Protein AF-A0A8H6F8W8-F1 (afdb_monomer_lite)

pLDDT: mean 79.53, std 16.35, range [32.12, 95.38]

InterPro domains:
  IPR054471 GPI inositol-deacylase, winged helix domain [PF22939] (12-95)

Organism: NCBI:txid560253

Structure (mmCIF, N/CA/C/O backbone):
data_AF-A0A8H6F8W8-F1
#
_entry.id   AF-A0A8H6F8W8-F1
#
loop_
_atom_site.group_PDB
_atom_site.id
_atom_site.type_symbol
_atom_site.label_atom_id
_atom_site.label_alt_id
_atom_site.label_comp_id
_atom_site.label_asym_id
_atom_site.label_entity_id
_atom_site.label_seq_id
_atom_site.pdbx_PDB_ins_code
_atom_site.Cartn_x
_atom_site.Cartn_y
_atom_site.Cartn_z
_atom_site.occupancy
_atom_site.B_iso_or_equiv
_atom_site.auth_seq_id
_atom_site.auth_comp_id
_atom_site.auth_asym_id
_atom_site.auth_atom_id
_atom_site.pdbx_PDB_model_num
ATOM 1 N N . MET A 1 1 ? -15.252 2.948 14.699 1.00 75.88 1 MET A N 1
ATOM 2 C CA . MET A 1 1 ? -13.962 2.368 15.146 1.00 75.88 1 MET A CA 1
ATOM 3 C C . MET A 1 1 ? -12.804 2.820 14.255 1.00 75.88 1 MET A C 1
ATOM 5 O O . MET A 1 1 ? -11.886 3.434 14.785 1.00 75.88 1 MET A O 1
ATOM 9 N N . TYR A 1 2 ? -12.881 2.634 12.929 1.00 86.25 2 TYR A N 1
ATOM 10 C CA . TYR A 1 2 ? -11.823 3.012 11.969 1.00 86.25 2 TYR A CA 1
ATOM 11 C C . TYR A 1 2 ? -11.360 4.471 12.060 1.00 86.25 2 TYR A C 1
ATOM 13 O O . TYR A 1 2 ? -10.161 4.721 12.090 1.00 86.25 2 TYR A O 1
ATOM 21 N N . VAL A 1 3 ? -12.290 5.420 12.242 1.00 86.00 3 VAL A N 1
ATOM 22 C CA . VAL A 1 3 ? -11.986 6.850 12.460 1.00 86.00 3 VAL A CA 1
ATOM 23 C C . VAL A 1 3 ? -10.904 7.064 13.527 1.00 86.00 3 VAL A C 1
ATOM 25 O O . VAL A 1 3 ? -10.024 7.898 13.349 1.00 86.00 3 VAL A O 1
ATOM 28 N N . ARG A 1 4 ? -10.966 6.340 14.656 1.00 88.06 4 ARG A N 1
ATOM 29 C CA . ARG A 1 4 ? -10.008 6.513 15.762 1.00 88.06 4 ARG A CA 1
ATOM 30 C C . ARG A 1 4 ? -8.618 6.024 15.360 1.00 88.06 4 ARG A C 1
ATOM 32 O O . ARG A 1 4 ? -7.664 6.778 15.488 1.00 88.06 4 ARG A O 1
ATOM 39 N N . ILE A 1 5 ? -8.545 4.825 14.780 1.00 90.62 5 ILE A N 1
ATOM 40 C CA . ILE A 1 5 ? -7.294 4.226 14.292 1.00 90.62 5 ILE A CA 1
ATOM 41 C C . ILE A 1 5 ? -6.630 5.148 13.263 1.00 90.62 5 ILE A C 1
ATOM 43 O O . ILE A 1 5 ? -5.456 5.481 13.401 1.00 90.62 5 ILE A O 1
ATOM 47 N N . LEU A 1 6 ? -7.392 5.635 12.281 1.00 90.06 6 LEU A N 1
ATOM 48 C CA . LEU A 1 6 ? -6.877 6.529 11.244 1.00 90.06 6 LEU A CA 1
ATOM 49 C C . LEU A 1 6 ? -6.446 7.893 11.812 1.00 90.06 6 LEU A C 1
ATOM 51 O O . LEU A 1 6 ? -5.449 8.449 11.356 1.00 90.06 6 LEU A O 1
ATOM 55 N N . LYS A 1 7 ? -7.138 8.429 12.831 1.00 89.31 7 LYS A N 1
ATOM 56 C CA . LYS A 1 7 ? -6.722 9.672 13.512 1.00 89.31 7 LYS A CA 1
ATOM 57 C C . LYS A 1 7 ? -5.390 9.484 14.234 1.00 89.31 7 LYS A C 1
ATOM 59 O O . LYS A 1 7 ? -4.526 10.354 14.149 1.00 89.31 7 LYS A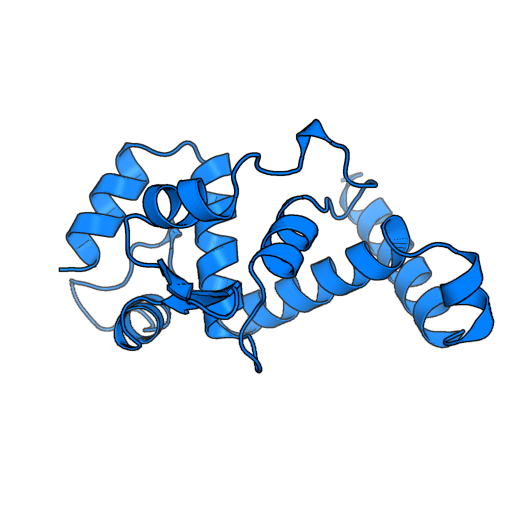 O 1
ATOM 64 N N . ASP A 1 8 ? -5.215 8.357 14.912 1.00 90.56 8 ASP A N 1
ATOM 65 C CA . ASP A 1 8 ? -3.975 8.045 15.623 1.00 90.56 8 ASP A CA 1
ATOM 66 C C . ASP A 1 8 ? -2.821 7.785 14.644 1.00 90.56 8 ASP A C 1
ATOM 68 O O . ASP A 1 8 ? -1.697 8.235 14.871 1.00 90.56 8 ASP A O 1
ATOM 72 N N . MET A 1 9 ? -3.101 7.134 13.510 1.00 91.38 9 MET A N 1
ATOM 73 C CA . MET A 1 9 ? -2.152 6.989 12.402 1.00 91.38 9 MET A CA 1
ATOM 74 C C . MET A 1 9 ? -1.739 8.347 11.827 1.00 91.38 9 MET A C 1
ATOM 76 O O . MET A 1 9 ? -0.549 8.606 11.684 1.00 91.38 9 MET A O 1
ATOM 80 N N . HIS A 1 10 ? -2.691 9.241 11.554 1.00 89.50 10 HIS A N 1
ATOM 81 C CA . HIS A 1 10 ? -2.393 10.567 11.013 1.00 89.50 10 HIS A CA 1
ATOM 82 C C . HIS A 1 10 ? -1.492 11.387 11.948 1.00 89.50 10 HIS A C 1
ATOM 84 O O . HIS A 1 10 ? -0.538 12.008 11.496 1.00 89.50 10 HIS A O 1
ATOM 90 N N . LYS A 1 11 ? -1.738 11.333 13.263 1.00 90.50 11 LYS A N 1
ATOM 91 C CA . LYS A 1 11 ? -0.933 12.058 14.260 1.00 90.50 11 LYS A CA 1
ATOM 92 C C . LYS A 1 11 ? 0.508 11.559 14.375 1.00 90.50 11 LYS A C 1
ATOM 94 O O . LYS A 1 11 ? 1.388 12.344 14.710 1.00 90.50 11 LYS A O 1
ATOM 99 N N . ARG A 1 12 ? 0.748 10.261 14.164 1.00 91.00 12 ARG A N 1
ATOM 100 C CA . ARG A 1 12 ? 2.064 9.634 14.389 1.00 91.00 12 ARG A CA 1
ATOM 101 C C . ARG A 1 12 ? 2.930 9.532 13.131 1.00 91.00 12 ARG A C 1
ATOM 103 O O . ARG A 1 12 ? 4.106 9.199 13.238 1.00 91.00 12 ARG A O 1
ATOM 110 N N . MET A 1 13 ? 2.349 9.728 11.949 1.00 91.56 13 MET A N 1
ATOM 111 C CA . MET A 1 13 ? 3.019 9.496 10.669 1.00 91.56 13 MET A CA 1
ATOM 112 C C . MET A 1 13 ? 3.481 10.794 10.020 1.00 91.56 13 MET A C 1
ATOM 114 O O . MET A 1 13 ? 2.718 11.749 9.911 1.00 91.56 13 MET A O 1
ATOM 118 N N . SER A 1 14 ? 4.695 10.774 9.475 1.00 91.12 14 SER A N 1
ATOM 119 C CA . SER A 1 14 ? 5.141 11.777 8.502 1.00 91.12 14 SER A CA 1
ATOM 120 C C . SER A 1 14 ? 4.313 11.715 7.213 1.00 91.12 14 SER A C 1
ATOM 122 O O . SER A 1 14 ? 3.773 10.664 6.867 1.00 91.12 14 SER A O 1
ATOM 124 N N . GLU A 1 15 ? 4.281 12.802 6.442 1.00 87.88 15 GLU A N 1
ATOM 125 C CA . GLU A 1 15 ? 3.572 12.858 5.152 1.00 87.88 15 GLU A CA 1
ATOM 126 C C . GLU A 1 15 ? 4.002 11.739 4.191 1.00 87.88 15 GLU A C 1
ATOM 128 O O . GLU A 1 15 ? 3.166 11.097 3.559 1.00 87.88 15 GLU A O 1
ATOM 133 N N . LYS A 1 16 ? 5.302 11.414 4.151 1.00 86.25 16 LYS A N 1
ATOM 134 C CA . LYS A 1 16 ? 5.830 10.311 3.330 1.00 86.25 16 LYS A CA 1
ATOM 135 C C . LYS A 1 16 ? 5.263 8.950 3.745 1.00 86.25 16 LYS A C 1
ATOM 137 O O . LYS A 1 16 ? 4.965 8.119 2.890 1.00 86.25 16 LYS A O 1
ATOM 142 N N . GLN A 1 17 ? 5.118 8.705 5.047 1.00 89.25 17 GLN A N 1
ATOM 143 C CA . GLN A 1 17 ? 4.507 7.472 5.553 1.00 89.25 17 GLN A CA 1
ATOM 144 C C . GLN A 1 17 ? 3.008 7.439 5.256 1.00 89.25 17 GLN A C 1
ATOM 146 O O . GLN A 1 17 ? 2.503 6.404 4.825 1.00 89.25 17 GLN A O 1
ATOM 151 N N . GLN A 1 18 ? 2.317 8.571 5.416 1.00 90.38 18 GLN A N 1
ATOM 152 C CA . GLN A 1 18 ? 0.898 8.690 5.079 1.00 90.38 18 GLN A CA 1
ATOM 153 C C . GLN A 1 18 ? 0.657 8.406 3.593 1.00 90.38 18 GLN A C 1
ATOM 155 O O . GLN A 1 18 ? -0.237 7.630 3.267 1.00 90.38 18 GLN A O 1
ATOM 160 N N . ALA A 1 19 ? 1.495 8.935 2.698 1.00 88.69 19 ALA A N 1
ATOM 161 C CA . ALA A 1 19 ? 1.410 8.664 1.264 1.00 88.69 19 ALA A CA 1
ATOM 162 C C . ALA A 1 19 ? 1.604 7.172 0.938 1.00 88.69 19 ALA A C 1
ATOM 164 O O . ALA A 1 19 ? 0.847 6.613 0.146 1.00 88.69 19 ALA A O 1
ATOM 165 N N . LYS A 1 20 ? 2.572 6.499 1.582 1.00 89.75 20 LYS A N 1
ATOM 166 C CA . LYS A 1 20 ? 2.787 5.049 1.412 1.00 89.75 20 LYS A CA 1
ATOM 167 C C .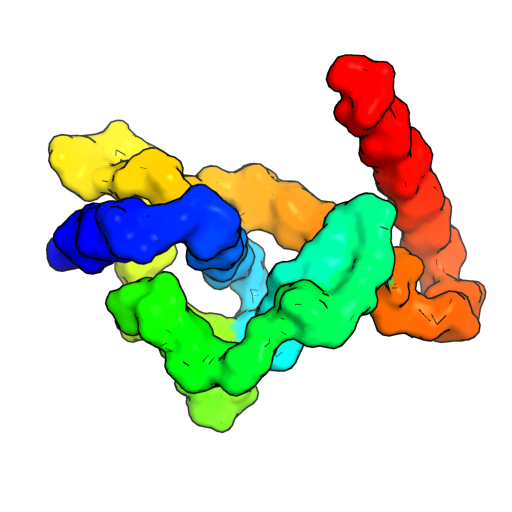 LYS A 1 20 ? 1.586 4.227 1.885 1.00 89.75 20 LYS A C 1
ATOM 169 O O . LYS A 1 20 ? 1.138 3.341 1.167 1.00 89.75 20 LYS A O 1
ATOM 174 N N . VAL A 1 21 ? 1.050 4.532 3.066 1.00 93.19 21 VAL A N 1
ATOM 175 C CA . VAL A 1 21 ? -0.128 3.845 3.625 1.00 93.19 21 VAL A CA 1
ATOM 176 C C . VAL A 1 21 ? -1.364 4.066 2.761 1.00 93.19 21 VAL A C 1
ATOM 178 O O . VAL A 1 21 ? -2.073 3.118 2.440 1.00 93.19 21 VAL A O 1
ATOM 181 N N . THR A 1 22 ? -1.593 5.305 2.335 1.00 92.88 22 THR A N 1
ATOM 182 C CA . THR A 1 22 ? -2.723 5.653 1.468 1.00 92.88 22 THR A CA 1
ATOM 183 C C . THR A 1 22 ? -2.636 4.901 0.151 1.00 92.88 22 THR A C 1
ATOM 185 O O . THR A 1 22 ? -3.620 4.308 -0.273 1.00 92.88 22 THR A O 1
ATOM 188 N N . ARG A 1 23 ? -1.442 4.818 -0.446 1.00 92.12 23 ARG A N 1
ATOM 189 C CA . ARG A 1 23 ? -1.207 4.028 -1.659 1.00 92.12 23 ARG A CA 1
ATOM 190 C C . ARG A 1 23 ? -1.521 2.544 -1.466 1.00 92.12 23 ARG A C 1
ATOM 192 O O . ARG A 1 23 ? -2.136 1.945 -2.340 1.00 92.12 23 ARG A O 1
ATOM 199 N N . ILE A 1 24 ? -1.142 1.960 -0.327 1.00 94.44 24 ILE A N 1
ATOM 200 C CA . ILE A 1 24 ? -1.493 0.569 -0.001 1.00 94.44 24 ILE A CA 1
ATOM 201 C C . ILE A 1 24 ? -3.011 0.399 0.009 1.00 94.44 24 ILE A C 1
ATOM 203 O O . ILE A 1 24 ? -3.522 -0.496 -0.656 1.00 94.44 24 ILE A O 1
ATOM 207 N N . PHE A 1 25 ? -3.738 1.269 0.711 1.00 94.69 25 PHE A N 1
ATOM 208 C CA . PHE A 1 25 ? -5.196 1.184 0.762 1.00 94.69 25 PHE A CA 1
ATOM 209 C C . PHE A 1 25 ? -5.842 1.377 -0.612 1.00 94.69 25 PHE A C 1
ATOM 211 O O . PHE A 1 25 ? -6.708 0.591 -0.988 1.00 94.69 25 PHE A O 1
ATOM 218 N N . GLN A 1 26 ? -5.383 2.367 -1.380 1.00 93.38 26 GLN A N 1
ATOM 219 C CA . GLN A 1 26 ? -5.833 2.623 -2.748 1.00 93.38 26 GLN A CA 1
ATOM 220 C C . GLN A 1 26 ? -5.692 1.377 -3.623 1.00 93.38 26 GLN A C 1
ATOM 222 O O . GLN A 1 26 ? -6.637 0.994 -4.303 1.00 93.38 26 GLN A O 1
ATOM 227 N N . TRP A 1 27 ? -4.536 0.714 -3.584 1.00 93.12 27 TRP A N 1
ATOM 228 C CA . TRP A 1 27 ? -4.293 -0.465 -4.412 1.00 93.12 27 TRP A CA 1
ATOM 229 C C . TRP A 1 27 ? -5.071 -1.682 -3.945 1.00 93.12 27 TRP A C 1
ATOM 231 O O . TRP A 1 27 ? -5.608 -2.393 -4.785 1.00 93.12 27 TRP A O 1
ATOM 241 N N . LEU A 1 28 ? -5.205 -1.900 -2.636 1.00 94.25 28 LEU A N 1
ATOM 242 C CA . LEU A 1 28 ? -6.071 -2.962 -2.121 1.00 94.25 28 LEU A CA 1
ATOM 243 C C . LEU A 1 28 ? -7.538 -2.751 -2.522 1.00 94.25 28 LEU A C 1
ATOM 245 O O . LEU A 1 28 ? -8.233 -3.726 -2.782 1.00 94.25 28 LEU A O 1
ATOM 249 N N . ALA A 1 29 ? -7.997 -1.500 -2.632 1.00 93.12 29 ALA A N 1
ATOM 250 C CA . ALA A 1 29 ? -9.359 -1.187 -3.060 1.00 93.12 29 ALA A CA 1
ATOM 251 C C . ALA A 1 29 ? -9.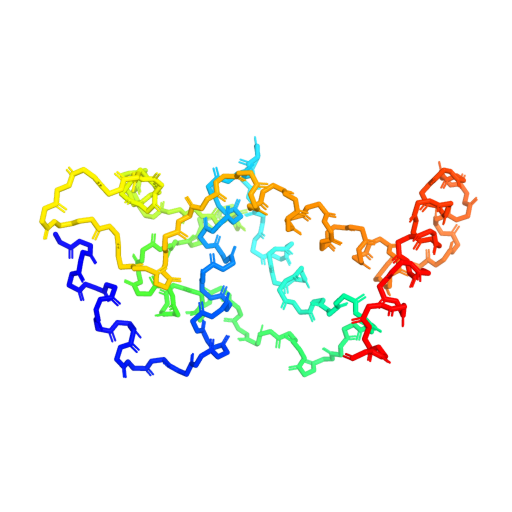626 -1.453 -4.552 1.00 93.12 29 ALA A C 1
ATOM 253 O O . ALA A 1 29 ? -10.759 -1.764 -4.910 1.00 93.12 29 ALA A O 1
ATOM 254 N N . VAL A 1 30 ? -8.616 -1.330 -5.423 1.00 93.00 30 VAL A N 1
ATOM 255 C CA . VAL A 1 30 ? -8.789 -1.468 -6.887 1.00 93.00 30 VAL A CA 1
ATOM 256 C C . VAL A 1 30 ? -8.168 -2.734 -7.478 1.00 93.00 30 VAL A C 1
ATOM 258 O O . VAL A 1 30 ? -8.354 -3.034 -8.661 1.00 93.00 30 VAL A O 1
ATOM 261 N N . ALA A 1 31 ? -7.417 -3.499 -6.687 1.00 90.75 31 ALA A N 1
ATOM 262 C CA . ALA A 1 31 ? -6.795 -4.727 -7.147 1.00 90.75 31 ALA A CA 1
ATOM 263 C C . ALA A 1 31 ? -7.859 -5.778 -7.500 1.00 90.75 31 ALA A C 1
ATOM 265 O O . ALA A 1 31 ? -8.621 -6.247 -6.661 1.00 90.75 31 ALA A O 1
ATOM 266 N N . LYS A 1 32 ? -7.867 -6.214 -8.764 1.00 88.25 32 LYS A N 1
ATOM 267 C CA . LYS A 1 32 ? -8.785 -7.260 -9.257 1.00 88.25 32 LYS A CA 1
ATOM 268 C C . LYS A 1 32 ? -8.430 -8.667 -8.768 1.00 88.25 32 LYS A C 1
ATOM 270 O O . LYS A 1 32 ? -9.188 -9.609 -8.986 1.00 88.25 32 LYS A O 1
ATOM 275 N N . ARG A 1 33 ? -7.236 -8.835 -8.200 1.00 88.31 33 ARG A N 1
ATOM 276 C CA . ARG A 1 33 ? -6.701 -10.090 -7.666 1.00 88.31 33 ARG A CA 1
ATOM 277 C C . ARG A 1 33 ? -5.942 -9.784 -6.376 1.00 88.31 33 ARG A C 1
ATOM 279 O O . ARG A 1 33 ? -5.388 -8.688 -6.284 1.00 88.31 33 ARG A O 1
ATOM 286 N N . PRO A 1 34 ? -5.861 -10.731 -5.427 1.00 89.56 34 PRO A N 1
ATOM 287 C CA . PRO A 1 34 ? -5.049 -10.554 -4.229 1.00 89.56 34 PRO A CA 1
ATOM 288 C C . PRO A 1 34 ? -3.611 -10.164 -4.589 1.00 89.56 34 PRO A C 1
ATOM 290 O O . PRO A 1 34 ? -2.972 -10.817 -5.418 1.00 89.56 34 PRO A O 1
ATOM 293 N N . LEU A 1 35 ? -3.109 -9.088 -3.983 1.00 92.31 35 LEU A N 1
ATOM 294 C CA . LEU A 1 35 ? -1.735 -8.635 -4.188 1.00 92.31 35 LEU A CA 1
ATOM 295 C C . LEU A 1 35 ? -0.800 -9.482 -3.328 1.00 92.31 35 LEU A C 1
ATOM 297 O O . LEU A 1 35 ? -1.037 -9.627 -2.133 1.00 92.31 35 LEU A O 1
ATOM 301 N N . SER A 1 36 ? 0.278 -10.021 -3.898 1.00 93.94 36 SER A N 1
ATOM 302 C CA . SER A 1 36 ? 1.311 -10.658 -3.077 1.00 93.94 36 SER A CA 1
ATOM 303 C C . SER A 1 36 ? 2.092 -9.602 -2.292 1.00 93.94 36 SER A C 1
ATOM 305 O O . SER A 1 36 ? 2.298 -8.480 -2.764 1.00 93.94 36 SER A O 1
ATOM 307 N N . ALA A 1 37 ? 2.563 -9.962 -1.099 1.00 92.62 37 ALA A N 1
ATOM 308 C CA . ALA A 1 37 ? 3.393 -9.085 -0.278 1.00 92.62 37 ALA A CA 1
ATOM 309 C C . ALA A 1 37 ? 4.673 -8.665 -1.016 1.00 92.62 37 ALA A C 1
ATOM 311 O O . ALA A 1 37 ? 5.112 -7.523 -0.908 1.00 92.62 37 ALA A O 1
ATOM 312 N N . GLU A 1 38 ? 5.240 -9.564 -1.823 1.00 89.19 38 GLU A N 1
ATOM 313 C CA . GLU A 1 38 ? 6.402 -9.273 -2.657 1.00 89.19 38 GLU A CA 1
ATOM 314 C C . GLU A 1 38 ? 6.092 -8.252 -3.755 1.00 89.19 38 GLU A C 1
ATOM 316 O O . GLU A 1 38 ? 6.813 -7.263 -3.870 1.00 89.19 38 GLU A O 1
ATOM 321 N N . ALA A 1 39 ? 5.004 -8.439 -4.512 1.00 87.31 39 ALA A N 1
ATOM 322 C CA . ALA A 1 39 ? 4.611 -7.488 -5.546 1.00 87.31 39 ALA A CA 1
ATOM 323 C C . ALA A 1 39 ? 4.338 -6.113 -4.932 1.00 87.31 39 ALA A C 1
ATOM 325 O O . ALA A 1 39 ? 4.864 -5.108 -5.404 1.00 87.31 39 ALA A O 1
ATOM 326 N N . LEU A 1 40 ? 3.591 -6.062 -3.826 1.00 90.81 40 LEU A N 1
ATOM 327 C CA . LEU A 1 40 ? 3.315 -4.806 -3.138 1.00 90.81 40 LEU A CA 1
ATOM 328 C C . LEU A 1 40 ? 4.609 -4.129 -2.656 1.00 90.81 40 LEU A C 1
ATOM 330 O O . LEU A 1 40 ? 4.769 -2.926 -2.849 1.00 90.81 40 LEU A O 1
ATOM 334 N N . ARG A 1 41 ? 5.563 -4.885 -2.096 1.00 90.69 41 ARG A N 1
ATOM 335 C CA . ARG A 1 41 ? 6.877 -4.363 -1.685 1.00 90.69 41 ARG A CA 1
ATOM 336 C C . ARG A 1 41 ? 7.643 -3.751 -2.856 1.00 90.69 41 ARG A C 1
ATOM 338 O O . ARG A 1 41 ? 8.162 -2.647 -2.712 1.00 90.69 41 ARG A O 1
ATOM 345 N N . THR A 1 42 ? 7.708 -4.451 -3.987 1.00 84.69 42 THR A N 1
ATOM 346 C CA . THR A 1 42 ? 8.416 -3.990 -5.188 1.00 84.69 42 THR A CA 1
ATOM 347 C C . THR A 1 42 ? 7.802 -2.701 -5.711 1.00 84.69 42 THR A C 1
ATOM 349 O O . THR A 1 42 ? 8.489 -1.693 -5.845 1.00 84.69 42 THR A O 1
ATOM 352 N N . VAL A 1 43 ? 6.487 -2.684 -5.927 1.00 84.31 43 VAL A N 1
ATOM 353 C CA . VAL A 1 43 ? 5.824 -1.523 -6.529 1.00 84.31 43 VAL A CA 1
ATOM 354 C C . VAL A 1 43 ? 5.830 -0.314 -5.567 1.00 84.31 43 VAL A C 1
ATOM 356 O O . VAL A 1 43 ? 5.890 0.830 -6.011 1.00 84.31 43 VAL A O 1
ATOM 359 N N . LEU A 1 44 ? 5.863 -0.523 -4.241 1.00 87.19 44 LEU A N 1
ATOM 360 C CA . LEU A 1 44 ? 6.069 0.559 -3.261 1.00 87.19 44 LEU A CA 1
ATOM 361 C C . LEU A 1 44 ? 7.495 1.136 -3.246 1.00 87.19 44 LEU A C 1
ATOM 363 O O . LEU A 1 44 ? 7.673 2.261 -2.767 1.00 87.19 44 LEU A O 1
ATOM 367 N N . ALA A 1 45 ? 8.491 0.380 -3.715 1.00 85.69 45 ALA A N 1
ATOM 368 C CA . ALA A 1 45 ? 9.874 0.838 -3.843 1.00 85.69 45 ALA A CA 1
ATOM 369 C C . ALA A 1 45 ? 10.096 1.645 -5.132 1.00 85.69 45 ALA A C 1
ATOM 371 O O . ALA A 1 45 ? 10.922 2.559 -5.154 1.00 85.69 45 ALA A O 1
ATOM 372 N N . VAL A 1 46 ? 9.330 1.343 -6.185 1.00 83.75 46 VAL A N 1
ATOM 373 C CA . VAL A 1 46 ? 9.431 2.028 -7.477 1.00 83.75 46 VAL A CA 1
ATOM 374 C C . VAL A 1 46 ? 9.174 3.525 -7.334 1.00 83.75 46 VAL A C 1
ATOM 376 O O . VAL A 1 46 ? 8.253 3.970 -6.647 1.00 83.75 46 VAL A O 1
ATOM 379 N N . GLN A 1 47 ? 10.014 4.307 -8.006 1.00 78.69 47 GLN A N 1
ATOM 380 C CA . GLN A 1 47 ? 9.819 5.734 -8.228 1.00 78.69 47 GLN A CA 1
ATOM 381 C C . GLN A 1 47 ? 9.444 5.927 -9.699 1.00 78.69 47 GLN A C 1
ATOM 383 O O . GLN A 1 47 ? 9.963 5.227 -10.564 1.00 78.69 47 GLN A O 1
ATOM 388 N N . GLN A 1 48 ? 8.537 6.856 -10.003 1.00 72.94 48 GLN A N 1
ATOM 389 C CA . GLN A 1 48 ? 8.101 7.055 -11.393 1.00 72.94 48 GLN A CA 1
ATOM 390 C C . GLN A 1 48 ? 9.235 7.579 -12.292 1.00 72.94 48 GLN A C 1
ATOM 392 O O . GLN A 1 48 ? 9.283 7.240 -13.475 1.00 72.94 48 GLN A O 1
ATOM 397 N N . ASP A 1 49 ? 10.194 8.297 -11.704 1.00 75.12 49 ASP A N 1
ATOM 398 C CA . ASP A 1 49 ? 11.227 9.030 -12.446 1.00 75.12 49 ASP A CA 1
ATOM 399 C C . ASP A 1 49 ? 12.611 8.365 -12.405 1.00 75.12 49 ASP A C 1
ATOM 401 O O . ASP A 1 49 ? 13.542 8.822 -13.069 1.00 75.12 49 ASP A O 1
ATOM 405 N N . ARG A 1 50 ? 12.785 7.293 -11.617 1.00 76.12 50 ARG A N 1
ATOM 406 C CA . ARG A 1 50 ? 14.075 6.598 -11.489 1.00 76.12 50 ARG A CA 1
ATOM 407 C C . ARG A 1 50 ? 13.930 5.119 -11.116 1.00 76.12 50 ARG A C 1
ATOM 409 O O . ARG A 1 50 ? 12.954 4.763 -10.456 1.00 76.12 50 ARG A O 1
ATOM 416 N N . PRO A 1 51 ? 14.938 4.282 -11.434 1.00 74.56 51 PRO A N 1
ATOM 417 C CA . PRO A 1 51 ? 15.013 2.915 -10.924 1.00 74.56 51 PRO A CA 1
ATOM 418 C C . PRO A 1 51 ? 14.951 2.865 -9.393 1.00 74.56 51 PRO A C 1
ATOM 420 O O . PRO A 1 51 ? 15.469 3.769 -8.713 1.00 74.56 51 PRO A O 1
ATOM 423 N N . ALA A 1 52 ? 14.330 1.815 -8.849 1.00 78.44 52 ALA A N 1
ATOM 424 C CA . ALA A 1 52 ? 14.337 1.601 -7.412 1.00 78.44 52 ALA A CA 1
ATOM 425 C C . ALA A 1 52 ? 15.758 1.261 -6.944 1.00 78.44 52 ALA A C 1
ATOM 427 O O . ALA A 1 52 ? 16.535 0.585 -7.616 1.00 78.44 52 ALA A O 1
ATOM 428 N N . THR A 1 53 ? 16.109 1.741 -5.759 1.00 78.12 53 THR A N 1
ATOM 429 C CA . THR A 1 53 ? 17.339 1.360 -5.065 1.00 78.12 53 THR A CA 1
ATOM 430 C C . THR A 1 53 ? 17.004 0.469 -3.876 1.00 78.12 53 THR A C 1
ATOM 432 O O . THR A 1 53 ? 15.870 0.434 -3.393 1.00 78.12 53 THR A O 1
ATOM 435 N N . SER A 1 54 ? 18.009 -0.220 -3.334 1.00 74.06 54 SER A N 1
ATOM 436 C CA . SER A 1 54 ? 17.848 -1.029 -2.119 1.00 74.06 54 SER A CA 1
ATOM 437 C C . SER A 1 54 ? 17.331 -0.224 -0.916 1.00 74.06 54 SER A C 1
ATOM 439 O O . SER A 1 54 ? 16.680 -0.797 -0.043 1.00 74.06 54 SER A O 1
ATOM 441 N N . PHE A 1 55 ? 17.564 1.093 -0.891 1.00 74.44 55 PHE A N 1
ATOM 442 C CA . PHE A 1 55 ? 17.063 2.013 0.135 1.00 74.44 55 PHE A CA 1
ATOM 443 C C . PHE A 1 55 ? 15.576 2.357 -0.016 1.00 74.44 55 PHE A C 1
ATOM 445 O O . PHE A 1 55 ? 14.951 2.801 0.948 1.00 74.44 55 PHE A O 1
ATOM 452 N N . ASP A 1 56 ? 14.995 2.149 -1.199 1.00 80.06 56 ASP A N 1
ATOM 453 C CA . ASP A 1 56 ? 13.579 2.424 -1.446 1.00 80.06 56 ASP A CA 1
ATOM 454 C C . ASP A 1 56 ? 12.679 1.269 -0.976 1.00 80.06 56 ASP A C 1
ATOM 456 O O . ASP A 1 56 ? 11.515 1.484 -0.618 1.00 80.06 56 ASP A O 1
ATOM 460 N N . SER A 1 57 ? 13.231 0.050 -0.913 1.00 83.00 57 SER A N 1
ATOM 461 C CA . SER A 1 57 ? 12.533 -1.134 -0.411 1.00 83.00 57 SER A CA 1
ATOM 462 C C . SER A 1 57 ? 12.374 -1.096 1.108 1.00 83.00 57 SER A C 1
ATOM 464 O O . SER A 1 57 ? 13.316 -0.872 1.866 1.00 83.00 57 SER A O 1
ATOM 466 N N . ILE A 1 58 ? 11.176 -1.441 1.574 1.00 85.38 58 ILE A N 1
ATOM 467 C CA . ILE A 1 58 ? 10.891 -1.618 2.999 1.00 85.38 58 ILE A CA 1
ATOM 468 C C . ILE A 1 58 ? 11.469 -2.968 3.450 1.00 85.38 58 ILE A C 1
ATOM 470 O O . ILE A 1 58 ? 11.077 -4.022 2.946 1.00 85.38 58 ILE A O 1
ATOM 474 N N . GLN A 1 59 ? 12.413 -2.934 4.391 1.00 86.62 59 GLN A N 1
ATOM 475 C CA . GLN A 1 59 ? 12.968 -4.133 5.024 1.00 86.62 59 GLN A CA 1
ATOM 476 C C . GLN A 1 59 ? 11.938 -4.770 5.961 1.00 86.62 59 GLN A C 1
ATOM 478 O O . GLN A 1 59 ? 11.158 -4.060 6.593 1.00 86.62 59 GLN A O 1
ATOM 483 N N . ASN A 1 60 ? 11.947 -6.103 6.061 1.00 88.56 60 ASN A N 1
ATOM 484 C CA . ASN A 1 60 ? 10.978 -6.866 6.858 1.00 88.56 60 ASN A CA 1
ATOM 485 C C . ASN A 1 60 ? 9.518 -6.500 6.525 1.00 88.56 60 ASN A C 1
ATOM 487 O O . ASN A 1 60 ? 8.688 -6.310 7.410 1.00 88.56 60 ASN A O 1
ATOM 491 N N . PHE A 1 61 ? 9.214 -6.364 5.229 1.00 89.88 61 PHE A N 1
ATOM 492 C CA . PHE A 1 61 ? 7.951 -5.797 4.753 1.00 89.88 61 PHE A CA 1
ATOM 493 C C . PHE A 1 61 ? 6.713 -6.436 5.387 1.00 89.88 61 PHE A C 1
ATOM 495 O O . PHE A 1 61 ? 5.863 -5.711 5.891 1.00 89.88 61 PHE A O 1
ATOM 502 N N . GLU A 1 62 ? 6.630 -7.768 5.428 1.00 90.00 62 GLU A N 1
ATOM 503 C CA . GLU A 1 62 ? 5.463 -8.470 5.977 1.00 90.00 62 GLU A CA 1
ATOM 504 C C . GLU A 1 62 ? 5.205 -8.132 7.455 1.00 90.00 62 GLU A C 1
ATOM 506 O O . GLU A 1 62 ? 4.056 -7.932 7.849 1.00 90.00 62 GLU A O 1
ATOM 511 N N . SER A 1 63 ? 6.258 -8.002 8.273 1.00 87.31 63 SER A N 1
ATOM 512 C CA . SER A 1 63 ? 6.105 -7.682 9.698 1.00 87.31 63 SER A CA 1
ATOM 513 C C . SER A 1 63 ? 5.807 -6.202 9.944 1.00 87.31 63 SER A C 1
ATOM 515 O O . SER A 1 63 ? 5.084 -5.864 10.881 1.00 87.31 63 SER A O 1
ATOM 517 N N . VAL A 1 64 ? 6.324 -5.314 9.091 1.00 91.50 64 VAL A N 1
ATOM 518 C CA . VAL A 1 64 ? 6.131 -3.861 9.211 1.00 91.50 64 VAL A CA 1
ATOM 519 C C . VAL A 1 64 ? 4.796 -3.410 8.609 1.00 91.50 64 VAL A C 1
ATOM 521 O O . VAL A 1 64 ? 4.215 -2.434 9.085 1.00 91.50 64 VAL A O 1
ATOM 524 N N . LEU A 1 65 ? 4.277 -4.108 7.593 1.00 92.88 65 LEU A N 1
ATOM 525 C CA . LEU A 1 65 ? 3.079 -3.716 6.845 1.00 92.88 65 LEU A CA 1
ATOM 526 C C . LEU A 1 65 ? 1.853 -3.546 7.746 1.00 92.88 65 LEU A C 1
ATOM 528 O O . LEU A 1 65 ? 1.183 -2.513 7.684 1.00 92.88 65 LEU A O 1
ATOM 532 N N . SER A 1 66 ? 1.585 -4.532 8.603 1.00 90.56 66 SER A N 1
ATOM 533 C CA . SER A 1 66 ? 0.440 -4.513 9.519 1.00 90.56 66 SER A CA 1
ATOM 534 C C . SER A 1 66 ? 0.533 -3.342 10.499 1.00 90.56 66 SER A C 1
ATOM 536 O O . SER A 1 66 ? -0.420 -2.577 10.650 1.00 90.56 66 SER A O 1
ATOM 538 N N . GLN A 1 67 ? 1.706 -3.121 11.097 1.00 90.38 67 GLN A N 1
ATOM 539 C CA . GLN A 1 67 ? 1.946 -2.013 12.024 1.00 90.38 67 GLN A CA 1
ATOM 540 C C . GLN A 1 67 ? 1.793 -0.654 11.336 1.00 90.38 67 GLN A C 1
ATOM 542 O O . GLN A 1 67 ? 1.138 0.255 11.861 1.00 90.38 67 GLN A O 1
ATOM 547 N N . MET A 1 68 ? 2.369 -0.523 10.140 1.00 90.81 68 MET A N 1
ATOM 548 C CA . MET A 1 68 ? 2.302 0.689 9.334 1.00 90.81 68 MET A CA 1
ATOM 549 C C . MET A 1 68 ? 0.854 1.014 8.955 1.00 90.81 68 MET A C 1
ATOM 551 O O . MET A 1 68 ? 0.462 2.171 9.035 1.00 90.81 68 MET A O 1
ATOM 555 N N . CYS A 1 69 ? 0.032 0.009 8.657 1.00 92.62 69 CYS A N 1
ATOM 556 C CA . CYS A 1 69 ? -1.384 0.178 8.323 1.00 92.62 69 CYS A CA 1
ATOM 557 C C . CYS A 1 69 ? -2.319 0.176 9.548 1.00 92.62 69 CYS A C 1
ATOM 559 O O . CYS A 1 69 ? -3.530 0.042 9.392 1.00 92.62 69 CYS A O 1
ATOM 561 N N . GLY A 1 70 ? -1.788 0.292 10.772 1.00 89.44 70 GLY A N 1
ATOM 562 C CA . GLY A 1 70 ? -2.600 0.342 11.994 1.00 89.44 70 GLY A CA 1
ATOM 563 C C . GLY A 1 70 ? -3.418 -0.926 12.253 1.00 89.44 70 GLY A C 1
ATOM 564 O O . GLY A 1 70 ? -4.491 -0.837 12.843 1.00 89.44 70 GLY A O 1
ATOM 565 N N . TYR A 1 71 ? -2.921 -2.080 11.802 1.00 90.88 71 TYR A N 1
ATOM 566 C CA . TYR A 1 71 ? -3.585 -3.387 11.850 1.00 90.88 71 TYR A CA 1
ATOM 567 C C . TYR A 1 71 ? -4.907 -3.454 11.070 1.00 90.88 71 TYR A C 1
ATOM 569 O O . TYR A 1 71 ? -5.733 -4.328 11.313 1.00 90.88 71 TYR A O 1
ATOM 577 N N . LEU A 1 72 ? -5.107 -2.543 10.113 1.00 94.12 72 LEU A N 1
ATOM 578 C CA . LEU A 1 72 ? -6.234 -2.586 9.175 1.00 94.12 72 LEU A CA 1
ATOM 579 C C . LEU A 1 72 ? -5.972 -3.511 7.978 1.00 94.12 72 LEU A C 1
ATOM 581 O O . LEU A 1 72 ? -6.892 -3.821 7.224 1.00 94.12 72 LEU A O 1
ATOM 585 N N . VAL A 1 73 ? -4.720 -3.937 7.814 1.00 94.56 73 VAL A N 1
ATOM 586 C CA . VAL A 1 73 ? -4.225 -4.802 6.741 1.00 94.56 73 VAL A CA 1
ATOM 587 C C . VAL A 1 73 ? -3.451 -5.952 7.366 1.00 94.56 73 VAL A C 1
ATOM 589 O O . VAL A 1 73 ? -2.744 -5.768 8.362 1.00 94.56 73 VAL A O 1
ATOM 592 N N . GLU A 1 74 ? -3.565 -7.119 6.751 1.00 94.88 74 GLU A N 1
ATOM 593 C CA . GLU A 1 74 ? -2.875 -8.341 7.129 1.00 94.88 74 GLU A CA 1
ATOM 594 C C . GLU A 1 74 ? -2.146 -8.969 5.936 1.00 94.88 74 GLU A C 1
ATOM 596 O O . GLU A 1 74 ? -2.477 -8.731 4.773 1.00 94.88 74 GLU A O 1
ATOM 601 N N . VAL A 1 75 ? -1.142 -9.790 6.249 1.00 95.25 75 VAL A N 1
ATOM 602 C CA . VAL A 1 75 ? -0.534 -10.724 5.299 1.00 95.25 75 VAL A CA 1
ATOM 603 C C . VAL A 1 75 ? -1.086 -12.107 5.616 1.00 95.25 75 VAL A C 1
ATOM 605 O O . VAL A 1 75 ? -0.928 -12.611 6.730 1.00 95.25 75 VAL A O 1
ATOM 608 N N . ARG A 1 76 ? -1.755 -12.718 4.643 1.00 93.75 76 ARG A N 1
ATOM 609 C CA . ARG A 1 76 ? -2.330 -14.057 4.752 1.00 93.75 76 ARG A CA 1
ATOM 610 C C . ARG A 1 76 ? -1.254 -15.136 4.668 1.00 93.75 76 ARG A C 1
ATOM 612 O O . ARG A 1 76 ? -0.114 -14.897 4.278 1.00 93.75 76 ARG A O 1
ATOM 619 N N . LYS A 1 77 ? -1.635 -16.375 4.998 1.00 92.88 77 LYS A N 1
ATOM 620 C CA . LYS A 1 77 ? -0.733 -17.544 4.963 1.00 92.88 77 LYS A CA 1
ATOM 621 C C . LYS A 1 77 ? -0.151 -17.824 3.573 1.00 92.88 77 LYS A C 1
ATOM 623 O O . LYS A 1 77 ? 0.953 -18.346 3.477 1.00 92.88 77 LYS A O 1
ATOM 628 N N . ASP A 1 78 ? -0.879 -17.475 2.517 1.00 94.06 78 ASP A N 1
ATOM 629 C CA . ASP A 1 78 ? -0.446 -17.580 1.118 1.00 94.06 78 ASP A CA 1
ATOM 630 C C . ASP A 1 78 ? 0.411 -16.385 0.657 1.00 94.06 78 ASP A C 1
ATOM 632 O O . ASP A 1 78 ? 0.710 -16.256 -0.528 1.00 94.06 78 ASP A O 1
ATOM 636 N N . ARG A 1 79 ? 0.821 -15.519 1.595 1.00 92.56 79 ARG A N 1
ATOM 637 C CA . ARG A 1 79 ? 1.586 -14.286 1.368 1.00 92.56 79 ARG A CA 1
ATOM 638 C C . ARG A 1 79 ? 0.856 -13.244 0.524 1.00 92.56 79 ARG A C 1
ATOM 640 O O . ARG A 1 79 ? 1.496 -12.348 -0.030 1.00 92.56 79 ARG A O 1
ATOM 647 N N . THR A 1 80 ? -0.468 -13.327 0.429 1.00 95.38 80 THR A N 1
ATOM 648 C CA . THR A 1 80 ? -1.282 -12.242 -0.125 1.00 95.38 80 THR A CA 1
ATOM 649 C C . THR A 1 80 ? -1.592 -11.195 0.939 1.00 95.38 80 THR A C 1
ATOM 651 O O . THR A 1 80 ? -1.627 -11.487 2.133 1.00 95.38 80 THR A O 1
ATOM 654 N N . VAL A 1 81 ? -1.770 -9.952 0.510 1.00 95.25 81 VAL A N 1
ATOM 655 C CA . VAL A 1 81 ? -2.116 -8.814 1.357 1.00 95.25 81 VAL A CA 1
ATOM 656 C C . VAL A 1 81 ? -3.596 -8.524 1.190 1.00 95.25 81 VAL A C 1
ATOM 658 O O . VAL A 1 81 ? -4.077 -8.399 0.064 1.00 95.25 81 VAL A O 1
ATOM 661 N N . ASP A 1 82 ? -4.303 -8.381 2.305 1.00 94.38 82 ASP A N 1
ATOM 662 C CA . ASP A 1 82 ? -5.710 -7.993 2.307 1.00 94.38 82 ASP A CA 1
ATOM 663 C C . ASP A 1 82 ? -6.022 -7.095 3.510 1.00 94.38 82 ASP A C 1
ATOM 665 O O . ASP A 1 82 ? -5.269 -7.017 4.483 1.00 94.38 82 ASP A O 1
ATOM 669 N N . SER A 1 83 ? -7.146 -6.395 3.442 1.00 93.44 83 SER A N 1
ATOM 670 C CA . SER A 1 83 ? -7.757 -5.781 4.610 1.00 93.44 83 SER A CA 1
ATOM 671 C C . SER A 1 83 ? -8.166 -6.849 5.629 1.00 93.44 83 SER A C 1
ATOM 673 O O . SER A 1 83 ? -8.656 -7.917 5.265 1.00 93.44 83 SER A O 1
ATOM 675 N N . ILE A 1 84 ? -8.023 -6.544 6.921 1.00 92.94 84 ILE A N 1
ATOM 676 C CA . ILE A 1 84 ? -8.458 -7.455 7.996 1.00 92.94 84 ILE A CA 1
ATOM 677 C C . ILE A 1 84 ? -9.983 -7.672 7.988 1.00 92.94 84 ILE A C 1
ATOM 679 O O . ILE A 1 84 ? -10.496 -8.647 8.531 1.00 92.94 84 ILE A O 1
ATOM 683 N N . HIS A 1 85 ? -10.722 -6.734 7.389 1.00 91.75 85 HIS A N 1
ATOM 684 C CA . HIS A 1 85 ? -12.155 -6.830 7.169 1.00 91.75 85 HIS A CA 1
ATOM 685 C C . HIS A 1 85 ? -12.549 -6.012 5.936 1.00 91.75 85 HIS A C 1
ATOM 687 O O . HIS A 1 85 ? -12.117 -4.867 5.802 1.00 91.75 85 HIS A O 1
ATOM 693 N N . VAL A 1 86 ? -13.435 -6.553 5.096 1.00 88.12 86 VAL A N 1
ATOM 694 C CA . VAL A 1 86 ? -13.892 -5.905 3.850 1.00 88.12 86 VAL A CA 1
ATOM 695 C C . VAL A 1 86 ? -14.421 -4.482 4.074 1.00 88.12 86 VAL A C 1
ATOM 697 O O . VAL A 1 86 ? -14.129 -3.570 3.301 1.00 88.12 86 VAL A O 1
ATOM 700 N N . SER A 1 87 ? -15.094 -4.247 5.206 1.00 91.38 87 SER A N 1
ATOM 701 C CA . SER A 1 87 ? -15.645 -2.929 5.544 1.00 91.38 87 SER A CA 1
ATOM 702 C C . SER A 1 87 ? -14.598 -1.848 5.821 1.00 91.38 87 SER A C 1
ATOM 704 O O . SER A 1 87 ? -14.952 -0.678 5.940 1.00 91.38 87 SER A O 1
ATOM 706 N N . VAL A 1 88 ? -13.314 -2.204 5.955 1.00 92.06 88 VAL A N 1
ATOM 707 C CA . VAL A 1 88 ? -12.225 -1.218 5.993 1.00 92.06 88 VAL A CA 1
ATOM 708 C C . VAL A 1 88 ? -12.182 -0.468 4.666 1.00 92.06 88 VAL A C 1
ATOM 710 O O . VAL A 1 88 ? -12.193 0.759 4.661 1.00 92.06 88 VAL A O 1
ATOM 713 N N . LEU A 1 89 ? -12.166 -1.193 3.545 1.00 91.62 89 LEU A N 1
ATOM 714 C CA . LEU A 1 89 ? -12.099 -0.589 2.216 1.00 91.62 89 LEU A CA 1
ATOM 715 C C . LEU A 1 89 ? -13.414 0.110 1.860 1.00 91.62 89 LEU A C 1
ATOM 717 O O . LEU A 1 89 ? -13.380 1.196 1.286 1.00 91.62 89 LEU A O 1
ATOM 721 N N . GLU A 1 90 ? -14.562 -0.433 2.27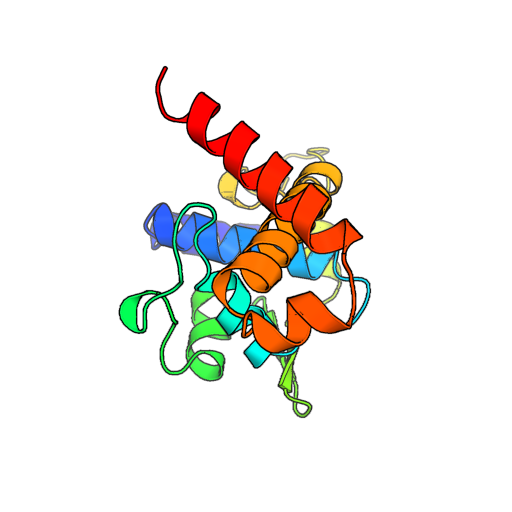9 1.00 89.94 90 GLU A N 1
ATOM 722 C CA . GLU A 1 90 ? -15.860 0.250 2.140 1.00 89.94 90 GLU A CA 1
ATOM 723 C C . GLU A 1 90 ? -15.850 1.603 2.861 1.00 89.94 90 GLU A C 1
ATOM 725 O O . GLU A 1 90 ? -16.205 2.624 2.283 1.00 89.94 90 GLU A O 1
ATOM 730 N N . TYR A 1 91 ? -15.367 1.640 4.106 1.00 89.75 91 TYR A N 1
ATOM 731 C CA . TYR A 1 91 ? -15.261 2.881 4.868 1.00 89.75 91 TYR A CA 1
ATOM 732 C C . TYR A 1 91 ? -14.321 3.898 4.199 1.00 89.75 91 TYR A C 1
ATOM 734 O O . TYR A 1 91 ? -14.613 5.091 4.189 1.00 89.75 91 TYR A O 1
ATOM 742 N N . LEU A 1 92 ? -13.198 3.446 3.634 1.00 90.75 92 LEU A N 1
ATOM 743 C CA . LEU A 1 92 ? -12.214 4.322 2.986 1.00 90.75 92 LEU A CA 1
ATOM 744 C C . LEU A 1 92 ? -12.651 4.824 1.598 1.00 90.75 92 LEU A C 1
ATOM 746 O O . LEU A 1 92 ? -12.103 5.818 1.126 1.00 90.75 92 LEU A O 1
ATOM 750 N N . THR A 1 93 ? -13.614 4.163 0.951 1.00 89.94 93 THR A N 1
ATOM 751 C CA . THR A 1 93 ? -14.128 4.515 -0.391 1.00 89.94 93 THR A CA 1
ATOM 752 C C . THR A 1 93 ? -15.453 5.281 -0.359 1.00 89.94 93 THR A C 1
ATOM 754 O O . THR A 1 93 ? -15.865 5.844 -1.375 1.00 89.94 93 THR A O 1
ATOM 757 N N . GLN A 1 94 ? -16.121 5.347 0.796 1.00 84.25 94 GLN A N 1
ATOM 758 C CA . GLN A 1 94 ? -17.330 6.147 0.979 1.00 84.25 94 GLN A CA 1
ATOM 759 C C . GLN A 1 94 ? -17.039 7.640 0.761 1.00 84.25 94 GLN A C 1
ATOM 761 O O . GLN A 1 94 ? -16.281 8.262 1.509 1.00 84.25 94 GLN A O 1
ATOM 766 N N . ARG A 1 95 ? -17.686 8.230 -0.255 1.00 66.25 95 ARG A N 1
ATOM 767 C CA . ARG A 1 95 ? -17.762 9.690 -0.409 1.00 66.25 95 ARG A CA 1
ATOM 768 C C . ARG A 1 95 ? -18.517 10.270 0.787 1.00 66.25 95 ARG A C 1
ATOM 770 O O . ARG A 1 95 ? -19.472 9.662 1.256 1.00 66.25 95 ARG A O 1
ATOM 777 N N . GLU A 1 96 ? -18.033 11.401 1.299 1.00 64.56 96 GLU A N 1
ATOM 778 C CA . GLU A 1 96 ? -18.478 12.048 2.540 1.00 64.56 96 GLU A CA 1
ATOM 779 C C . GLU A 1 96 ? -20.005 12.281 2.592 1.00 64.56 96 GLU A C 1
ATOM 781 O O . GLU A 1 96 ? -20.491 13.365 2.294 1.00 64.56 96 GLU A O 1
ATOM 786 N N . GLU A 1 97 ? -20.772 11.290 3.040 1.00 52.41 97 GLU A N 1
ATOM 787 C CA . GLU A 1 97 ? -22.174 11.450 3.436 1.00 52.41 97 GLU A CA 1
ATOM 788 C C . GLU A 1 97 ? -22.298 11.152 4.935 1.00 52.41 97 GLU A C 1
ATOM 790 O O . GLU A 1 97 ? -22.899 10.175 5.375 1.00 52.41 97 GLU A O 1
ATOM 795 N N . GLY A 1 98 ? -21.652 11.984 5.760 1.00 54.66 98 GLY A N 1
ATOM 796 C CA . GLY A 1 98 ? -21.888 11.982 7.203 1.00 54.66 98 GLY A CA 1
ATOM 797 C C . GLY A 1 98 ? -20.786 12.616 8.062 1.00 54.66 98 GLY A C 1
ATOM 798 O O . GLY A 1 98 ? -19.646 12.767 7.623 1.00 54.66 98 GLY A O 1
ATOM 799 N N . PRO A 1 99 ? -21.079 12.913 9.345 1.00 55.84 99 PRO A N 1
ATOM 800 C CA . PRO A 1 99 ? -20.140 13.506 10.314 1.00 55.84 99 PRO A CA 1
ATOM 801 C C . PRO A 1 99 ? -18.953 12.591 10.697 1.00 55.84 99 PRO A C 1
ATOM 803 O O . PRO A 1 99 ? -18.144 12.927 11.568 1.00 55.84 99 PRO A O 1
ATOM 806 N N . HIS A 1 100 ? -18.852 11.410 10.080 1.00 59.19 100 HIS A N 1
ATOM 807 C CA . HIS A 1 100 ? -17.858 10.367 10.345 1.00 59.19 100 HIS A CA 1
ATOM 808 C C . HIS A 1 100 ? -17.155 9.857 9.074 1.00 59.19 100 HIS A C 1
ATOM 810 O O . HIS A 1 100 ? -16.565 8.772 9.114 1.00 59.19 100 HIS A O 1
ATOM 816 N N . GLY A 1 101 ? -17.204 10.629 7.978 1.00 59.84 101 GLY A N 1
ATOM 817 C CA . GLY A 1 101 ? -16.514 10.318 6.721 1.00 59.84 101 GLY A CA 1
ATOM 818 C C . GLY A 1 101 ? -15.031 9.990 6.915 1.00 59.84 101 GLY A C 1
ATOM 819 O O . GLY A 1 101 ? -14.429 10.348 7.938 1.00 59.84 101 GLY A O 1
ATOM 820 N N . ALA A 1 102 ? -14.450 9.264 5.956 1.00 61.28 102 ALA A N 1
ATOM 821 C CA . ALA A 1 102 ? -13.030 8.933 5.980 1.00 61.28 102 ALA A CA 1
ATOM 822 C C . ALA A 1 102 ? -12.192 10.206 6.164 1.00 61.28 102 ALA A C 1
ATOM 824 O O . ALA A 1 102 ? -12.495 11.264 5.612 1.00 61.28 102 ALA A O 1
ATOM 825 N N . LEU A 1 103 ? -11.128 10.121 6.966 1.00 71.12 103 LEU A N 1
ATOM 826 C CA . LEU A 1 103 ? -10.197 11.240 7.081 1.00 71.12 103 LEU A CA 1
ATOM 827 C C . LEU A 1 103 ? -9.608 11.515 5.699 1.00 71.12 103 LEU A C 1
ATOM 829 O O . LEU A 1 103 ? -9.020 10.610 5.113 1.00 71.12 103 LEU A O 1
ATOM 833 N N . LYS A 1 104 ? -9.703 12.767 5.235 1.00 76.88 104 LYS A N 1
ATOM 834 C CA . LYS A 1 104 ? -9.189 13.228 3.933 1.00 76.88 104 LYS A CA 1
ATOM 835 C C . LYS A 1 104 ? -7.844 12.626 3.494 1.00 76.88 104 LYS A C 1
ATOM 837 O O . LYS A 1 104 ? -7.781 12.212 2.343 1.00 76.88 104 LYS A O 1
ATOM 842 N N . PRO A 1 105 ? -6.795 12.506 4.342 1.00 80.00 105 PRO A N 1
ATOM 843 C CA . PRO A 1 105 ? -5.530 11.902 3.907 1.00 80.00 105 PRO A CA 1
ATOM 844 C C . PRO A 1 105 ? -5.637 10.435 3.472 1.00 80.00 105 PRO A C 1
ATOM 846 O O . PRO A 1 105 ? -4.799 9.992 2.702 1.00 80.00 105 PRO A O 1
ATOM 849 N N . PHE A 1 106 ? -6.635 9.687 3.947 1.00 86.19 106 PHE A N 1
ATOM 850 C CA . PHE A 1 106 ? -6.816 8.262 3.650 1.00 86.19 106 PHE A CA 1
ATOM 851 C C . PHE A 1 106 ? -8.039 7.976 2.769 1.00 86.19 106 PHE A C 1
ATOM 853 O O . PHE A 1 106 ? -8.354 6.809 2.546 1.00 86.19 106 PHE A O 1
ATOM 860 N N . LEU A 1 107 ? -8.744 9.009 2.296 1.00 89.25 107 LEU A N 1
ATOM 861 C CA . LEU A 1 107 ? -9.886 8.838 1.401 1.00 89.25 107 LEU A CA 1
ATOM 862 C C . LEU A 1 107 ? -9.415 8.245 0.066 1.00 89.25 107 LEU A C 1
ATOM 864 O O . LEU A 1 107 ? -8.456 8.727 -0.542 1.00 89.25 107 LEU A O 1
ATOM 868 N N . ILE A 1 108 ? -10.104 7.204 -0.393 1.00 91.31 108 ILE A N 1
ATOM 869 C CA . ILE A 1 108 ? -9.785 6.505 -1.634 1.00 91.31 108 ILE A CA 1
ATOM 870 C C . ILE A 1 108 ? -10.736 6.967 -2.728 1.00 91.31 108 ILE A C 1
ATOM 872 O O . ILE A 1 108 ? -11.928 6.667 -2.717 1.00 91.31 108 ILE A O 1
ATOM 876 N N . GLU A 1 109 ? -10.177 7.636 -3.729 1.00 91.25 109 GLU A N 1
ATOM 877 C CA . GLU A 1 109 ? -10.847 7.836 -5.005 1.00 91.25 109 GLU A CA 1
ATOM 878 C C . GLU A 1 109 ? -10.470 6.704 -5.967 1.00 91.25 109 GLU A C 1
ATOM 880 O O . GLU A 1 109 ? -9.296 6.530 -6.307 1.00 91.25 109 GLU A O 1
ATOM 885 N N . ILE A 1 110 ? -11.464 5.928 -6.408 1.00 90.81 110 ILE A N 1
ATOM 886 C CA . ILE A 1 110 ? -11.252 4.731 -7.238 1.00 90.81 110 ILE A CA 1
ATOM 887 C C . ILE A 1 110 ? -10.556 5.078 -8.559 1.00 90.81 110 ILE A C 1
ATOM 889 O O . ILE A 1 110 ? -9.512 4.502 -8.854 1.00 90.81 110 ILE A O 1
ATOM 893 N N . SER A 1 111 ? -11.055 6.071 -9.301 1.00 89.62 111 SER A N 1
ATOM 894 C CA . SER A 1 111 ? -10.493 6.456 -10.605 1.00 89.62 111 SER A CA 1
ATOM 895 C C . SER A 1 111 ? -9.023 6.878 -10.509 1.00 89.62 111 SER A C 1
ATOM 897 O O . SER A 1 111 ? -8.196 6.479 -11.330 1.00 89.62 111 SER A O 1
ATOM 899 N N . TYR A 1 112 ? -8.672 7.648 -9.473 1.00 90.38 112 TYR A N 1
ATOM 900 C CA . TYR A 1 112 ? -7.283 8.023 -9.206 1.00 90.38 112 TYR A CA 1
ATOM 901 C C . TYR A 1 112 ? -6.430 6.802 -8.847 1.00 90.38 112 TYR A C 1
ATOM 903 O O . TYR A 1 112 ? -5.303 6.662 -9.319 1.00 90.38 112 TYR A O 1
ATOM 911 N N . SER A 1 113 ? -6.969 5.900 -8.027 1.00 92.19 113 SER A N 1
ATOM 912 C CA . SER A 1 113 ? -6.266 4.704 -7.559 1.00 92.19 113 SER A CA 1
ATOM 913 C C . SER A 1 113 ? -5.937 3.748 -8.707 1.00 92.19 113 SER A C 1
ATOM 915 O O . SER A 1 113 ? -4.818 3.240 -8.772 1.00 92.19 113 SER A O 1
ATOM 917 N N . GLU A 1 114 ? -6.862 3.557 -9.651 1.00 90.81 114 GLU A N 1
ATOM 918 C CA . GLU A 1 114 ? -6.642 2.764 -10.867 1.00 90.81 114 GLU A CA 1
ATOM 919 C C . GLU A 1 114 ? -5.569 3.384 -11.773 1.00 90.81 114 GLU A C 1
ATOM 921 O O . GLU A 1 114 ? -4.653 2.687 -12.225 1.00 90.81 114 GLU A O 1
ATOM 926 N N . ALA A 1 115 ? -5.646 4.699 -12.009 1.00 88.75 115 ALA A N 1
ATOM 927 C CA . ALA A 1 115 ? -4.662 5.422 -12.812 1.00 88.75 115 ALA A CA 1
ATOM 928 C C . ALA A 1 115 ? -3.265 5.371 -12.173 1.00 88.75 115 ALA A C 1
ATOM 930 O O . ALA A 1 115 ? -2.278 5.074 -12.847 1.00 88.75 115 ALA A O 1
ATOM 931 N N . SER A 1 116 ? -3.192 5.585 -10.857 1.00 89.25 116 SER A N 1
ATOM 932 C CA . SER A 1 116 ? -1.967 5.491 -10.063 1.00 89.25 116 SER A CA 1
ATOM 933 C C . SER A 1 116 ? -1.357 4.092 -10.152 1.00 89.25 116 SER A C 1
ATOM 935 O O . SER A 1 116 ? -0.200 3.955 -10.549 1.00 89.25 116 SER A O 1
ATOM 937 N N . MET A 1 117 ? -2.136 3.041 -9.874 1.00 89.06 117 MET A N 1
ATOM 938 C CA . MET A 1 117 ? -1.666 1.654 -9.970 1.00 89.06 117 MET A CA 1
ATOM 939 C C . MET A 1 117 ? -1.128 1.341 -11.373 1.00 89.06 117 MET A C 1
ATOM 941 O O . MET A 1 117 ? -0.039 0.787 -11.502 1.00 89.06 117 MET A O 1
ATOM 945 N N . THR A 1 118 ? -1.835 1.773 -12.421 1.00 88.88 118 THR A N 1
ATOM 946 C CA . THR A 1 118 ? -1.400 1.599 -13.815 1.00 88.88 118 THR A CA 1
ATOM 947 C C . THR A 1 118 ? -0.062 2.289 -14.083 1.00 88.88 118 THR A C 1
ATOM 949 O O . THR A 1 118 ? 0.847 1.665 -14.630 1.00 88.88 118 THR A O 1
ATOM 952 N N . GLY A 1 119 ? 0.095 3.546 -13.657 1.00 86.00 119 GLY A N 1
ATOM 953 C CA . GLY A 1 119 ? 1.342 4.296 -13.814 1.00 86.00 119 GLY A CA 1
ATOM 954 C C . GLY A 1 119 ? 2.528 3.615 -13.129 1.00 86.00 119 GLY A C 1
ATOM 955 O O . GLY A 1 119 ? 3.592 3.474 -13.725 1.00 86.00 119 GLY A O 1
ATOM 956 N N . PHE A 1 120 ? 2.340 3.113 -11.907 1.00 85.50 120 PHE A N 1
ATOM 957 C CA . PHE A 1 120 ? 3.392 2.384 -11.196 1.00 85.50 120 PHE A CA 1
ATOM 958 C C . PHE A 1 120 ? 3.727 1.034 -11.841 1.00 85.50 120 PHE A C 1
ATOM 960 O O . PHE A 1 120 ? 4.904 0.683 -11.925 1.00 85.50 120 PHE A O 1
ATOM 967 N N . CYS A 1 121 ? 2.737 0.288 -12.340 1.00 84.38 121 CYS A N 1
ATOM 968 C CA . CYS A 1 121 ? 2.994 -0.941 -13.094 1.00 84.38 121 CYS A CA 1
ATOM 969 C C . CYS A 1 121 ? 3.822 -0.667 -14.359 1.00 84.38 121 CYS A C 1
ATOM 971 O O . CYS A 1 121 ? 4.753 -1.418 -14.650 1.00 84.38 121 CYS A O 1
ATOM 973 N N . LEU A 1 122 ? 3.531 0.420 -15.081 1.00 84.25 122 LEU A N 1
ATOM 974 C CA . LEU A 1 122 ? 4.328 0.849 -16.235 1.00 84.25 122 LEU A CA 1
ATOM 975 C C . LEU A 1 122 ? 5.773 1.175 -15.832 1.00 84.25 122 LEU A C 1
ATOM 977 O O . LEU A 1 122 ? 6.705 0.711 -16.489 1.00 84.25 122 LEU A O 1
ATOM 981 N N . SER A 1 123 ? 5.978 1.895 -14.725 1.00 83.06 123 SER A N 1
ATOM 982 C CA . SER A 1 123 ? 7.321 2.169 -14.197 1.00 83.06 123 SER A CA 1
ATOM 983 C C . SER A 1 123 ? 8.066 0.884 -13.816 1.00 83.06 123 SER A C 1
ATOM 985 O O . SER A 1 123 ? 9.232 0.741 -14.173 1.00 83.06 123 SER A O 1
ATOM 987 N N . CYS A 1 124 ? 7.399 -0.089 -13.183 1.00 80.50 124 CYS A N 1
ATOM 988 C CA . CYS A 1 124 ? 8.001 -1.395 -12.885 1.00 80.50 124 CYS A CA 1
ATOM 989 C C . CYS A 1 124 ? 8.470 -2.097 -14.165 1.00 80.50 124 CYS A C 1
ATOM 991 O O . CYS A 1 124 ? 9.599 -2.569 -14.236 1.00 80.50 124 CYS A O 1
ATOM 993 N N . MET A 1 125 ? 7.632 -2.123 -15.204 1.00 81.38 125 MET A N 1
ATOM 994 C CA . MET A 1 125 ? 7.997 -2.734 -16.487 1.00 81.38 125 MET A CA 1
ATOM 995 C C . MET A 1 125 ? 9.138 -1.999 -17.198 1.00 81.38 125 MET A C 1
ATOM 997 O O . MET A 1 125 ? 9.882 -2.617 -17.949 1.00 81.38 125 MET A O 1
ATOM 1001 N N . THR A 1 126 ? 9.278 -0.694 -16.965 1.00 80.00 126 THR A N 1
ATOM 1002 C CA . THR A 1 126 ? 10.301 0.141 -17.609 1.00 80.00 126 THR A CA 1
ATOM 1003 C C . THR A 1 126 ? 11.660 0.038 -16.922 1.00 80.00 126 THR A C 1
ATOM 1005 O O . THR A 1 126 ? 12.687 0.111 -17.592 1.00 80.00 126 THR A O 1
ATOM 1008 N N . TYR A 1 127 ? 11.678 -0.090 -15.593 1.00 74.56 127 TYR A N 1
ATOM 1009 C CA . TYR A 1 127 ? 12.904 0.041 -14.801 1.00 74.56 127 TYR A CA 1
ATOM 1010 C C . TYR A 1 127 ? 13.338 -1.237 -14.077 1.00 74.56 127 TYR A C 1
ATOM 1012 O O . TYR A 1 127 ? 14.525 -1.379 -13.802 1.00 74.56 127 TYR A O 1
ATOM 1020 N N . GLU A 1 128 ? 12.418 -2.157 -13.779 1.00 68.62 128 GLU A N 1
ATOM 1021 C CA . GLU A 1 128 ? 12.702 -3.360 -12.977 1.00 68.62 128 GLU A CA 1
ATOM 1022 C C . GLU A 1 128 ? 12.740 -4.649 -13.817 1.00 68.62 128 GLU A C 1
ATOM 1024 O O . GLU A 1 128 ? 13.265 -5.665 -13.363 1.00 68.62 128 GLU A O 1
ATOM 1029 N N . VAL A 1 129 ? 12.205 -4.639 -15.045 1.00 66.44 129 VAL A N 1
ATOM 1030 C CA . VAL A 1 129 ? 12.283 -5.792 -15.957 1.00 66.44 129 VAL A CA 1
ATOM 1031 C C . VAL A 1 129 ? 13.562 -5.689 -16.799 1.00 66.44 129 VAL A C 1
ATOM 1033 O O . VAL A 1 129 ? 13.789 -4.649 -17.420 1.00 66.44 129 VAL A O 1
ATOM 1036 N N . PRO A 1 130 ? 14.394 -6.747 -16.866 1.00 59.91 130 PRO A N 1
ATOM 1037 C CA . PRO A 1 130 ? 15.549 -6.791 -17.756 1.00 59.91 130 PRO A CA 1
ATOM 1038 C C . PRO A 1 130 ? 15.151 -6.478 -19.207 1.00 59.91 130 PRO A C 1
ATOM 1040 O O . PRO A 1 130 ? 14.186 -7.040 -19.735 1.00 59.91 130 PRO A O 1
ATOM 1043 N N . ASN A 1 131 ? 15.867 -5.542 -19.843 1.00 53.84 131 ASN A N 1
ATOM 1044 C CA . ASN A 1 131 ? 15.510 -5.016 -21.167 1.00 53.84 131 ASN A CA 1
ATOM 1045 C C . ASN A 1 131 ? 15.331 -6.124 -22.217 1.00 53.84 131 ASN A C 1
ATOM 1047 O O . ASN A 1 131 ? 14.431 -6.020 -23.044 1.00 53.84 131 ASN A O 1
ATOM 1051 N N . ASP A 1 132 ? 16.125 -7.192 -22.147 1.00 52.25 132 ASP A N 1
ATOM 1052 C CA . ASP A 1 132 ? 16.118 -8.354 -23.043 1.00 52.25 132 ASP A CA 1
ATOM 1053 C C . ASP A 1 132 ? 14.768 -9.094 -23.090 1.00 52.25 132 ASP A C 1
ATOM 1055 O O . ASP A 1 132 ? 14.354 -9.562 -24.155 1.00 52.25 132 ASP A O 1
ATOM 1059 N N . VAL A 1 133 ? 14.030 -9.125 -21.976 1.00 53.09 133 VAL A N 1
ATOM 1060 C CA . VAL A 1 133 ? 12.683 -9.723 -21.895 1.00 53.09 133 VAL A CA 1
ATOM 1061 C C . VAL A 1 133 ? 11.623 -8.794 -22.501 1.00 53.09 133 VAL A C 1
ATOM 1063 O O . VAL A 1 133 ? 10.674 -9.244 -23.148 1.00 53.09 133 VAL A O 1
ATOM 1066 N N . VAL A 1 134 ? 11.797 -7.478 -22.346 1.00 53.41 134 VAL A N 1
ATOM 1067 C CA . VAL A 1 134 ? 10.894 -6.465 -22.916 1.00 53.41 134 VAL A CA 1
ATOM 1068 C C . VAL A 1 134 ? 11.065 -6.366 -24.438 1.00 53.41 134 VAL A C 1
ATOM 1070 O O . VAL A 1 134 ? 10.082 -6.162 -25.153 1.00 53.41 134 VAL A O 1
ATOM 1073 N N . GLU A 1 135 ? 12.287 -6.547 -24.958 1.00 49.78 135 GLU A N 1
ATOM 1074 C CA . GLU A 1 135 ? 12.568 -6.505 -26.403 1.00 49.78 135 GLU A CA 1
ATOM 1075 C C . GLU A 1 135 ? 11.901 -7.641 -27.178 1.00 49.78 135 GLU A C 1
ATOM 1077 O O . GLU A 1 135 ? 11.492 -7.441 -28.320 1.00 49.78 135 GLU A O 1
ATOM 1082 N N . THR A 1 136 ? 11.785 -8.820 -26.568 1.00 52.78 136 THR A N 1
ATOM 1083 C CA . THR A 1 136 ? 11.316 -10.028 -27.252 1.00 52.78 136 THR A CA 1
ATOM 1084 C C . THR A 1 136 ? 9.807 -10.237 -27.172 1.00 52.78 136 THR A C 1
ATOM 1086 O O . THR A 1 136 ? 9.270 -10.927 -28.037 1.00 52.78 136 THR A O 1
ATOM 1089 N N . GLN A 1 137 ? 9.104 -9.660 -26.186 1.00 51.66 137 GLN A N 1
ATOM 1090 C CA . GLN A 1 137 ? 7.695 -10.010 -25.956 1.00 51.66 137 GLN A CA 1
ATOM 1091 C C . GLN A 1 137 ? 6.661 -8.917 -26.238 1.00 51.66 137 GLN A C 1
ATOM 1093 O O . GLN A 1 137 ? 5.553 -9.285 -26.613 1.00 51.66 137 GLN A O 1
ATOM 1098 N N . LEU A 1 138 ? 6.957 -7.612 -26.130 1.00 52.28 138 LEU A N 1
ATOM 1099 C CA . LEU A 1 138 ? 5.938 -6.565 -26.346 1.00 52.28 138 LEU A CA 1
ATOM 1100 C C . LEU A 1 138 ? 6.520 -5.232 -26.878 1.00 52.28 138 LEU A C 1
ATOM 1102 O O . LEU A 1 138 ? 6.778 -4.310 -26.099 1.00 52.28 138 LEU A O 1
ATOM 1106 N N . PRO A 1 139 ? 6.629 -5.041 -28.208 1.00 53.75 139 PRO A N 1
ATOM 1107 C CA . PRO A 1 139 ? 7.081 -3.772 -28.799 1.00 53.75 139 PRO A CA 1
ATOM 1108 C C . PRO A 1 139 ? 6.165 -2.577 -28.470 1.00 53.75 139 PRO A C 1
ATOM 1110 O O . PRO A 1 139 ? 6.634 -1.444 -28.376 1.00 53.75 139 PRO A O 1
ATOM 1113 N N . LEU A 1 140 ? 4.872 -2.813 -28.219 1.00 52.91 140 LEU A N 1
ATOM 1114 C CA . LEU A 1 140 ? 3.919 -1.766 -27.826 1.00 52.91 140 LEU A CA 1
ATOM 1115 C C . LEU A 1 140 ? 4.162 -1.235 -26.404 1.00 52.91 140 LEU A C 1
ATOM 1117 O O . LEU A 1 140 ? 3.938 -0.052 -26.155 1.00 52.91 140 LEU A O 1
ATOM 1121 N N . LEU A 1 141 ? 4.671 -2.066 -25.486 1.00 53.16 141 LEU A N 1
ATOM 1122 C CA . LEU A 1 141 ? 5.006 -1.626 -24.126 1.00 53.16 141 LEU A CA 1
ATOM 1123 C C . LEU A 1 141 ? 6.187 -0.655 -24.126 1.00 53.16 141 LEU A C 1
ATOM 1125 O O . LEU A 1 141 ? 6.174 0.287 -23.342 1.00 53.16 141 LEU A O 1
ATOM 1129 N N . LYS A 1 142 ? 7.148 -0.812 -25.048 1.00 54.56 142 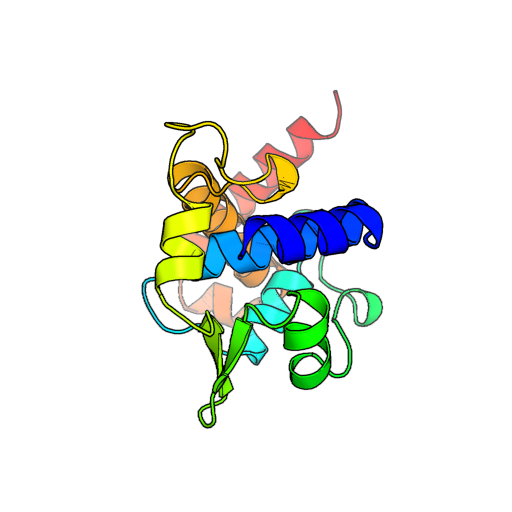LYS A N 1
ATOM 1130 C CA . LYS A 1 142 ? 8.227 0.169 -25.242 1.00 54.56 142 LYS A CA 1
ATOM 1131 C C . LYS A 1 142 ? 7.687 1.524 -25.689 1.00 54.56 142 LYS A C 1
ATOM 1133 O O . LYS A 1 142 ? 8.075 2.533 -25.120 1.00 54.56 142 LYS A O 1
ATOM 1138 N N . VAL A 1 143 ? 6.779 1.562 -26.667 1.00 56.62 143 VAL A N 1
ATOM 1139 C CA . VAL A 1 143 ? 6.200 2.827 -27.159 1.00 56.62 143 VAL A CA 1
ATOM 1140 C C . VAL A 1 143 ? 5.428 3.539 -26.049 1.00 56.62 143 VAL A C 1
ATOM 1142 O O . VAL A 1 143 ? 5.583 4.743 -25.873 1.00 56.62 143 VAL A O 1
ATOM 1145 N N . VAL A 1 144 ? 4.649 2.795 -25.255 1.00 58.25 144 VAL A N 1
ATOM 1146 C CA . VAL A 1 144 ? 3.917 3.361 -24.113 1.00 58.25 144 VAL A CA 1
ATOM 1147 C C . VAL A 1 144 ? 4.875 3.815 -23.011 1.00 58.25 144 VAL A C 1
ATOM 1149 O O . VAL A 1 144 ? 4.713 4.922 -22.514 1.00 58.25 144 VAL A O 1
ATOM 1152 N N . ALA A 1 145 ? 5.890 3.023 -22.658 1.00 55.75 145 ALA A N 1
ATOM 1153 C CA . ALA A 1 145 ? 6.888 3.384 -21.649 1.00 55.75 145 ALA A CA 1
ATOM 1154 C C . ALA A 1 145 ? 7.716 4.616 -22.052 1.00 55.75 145 ALA A C 1
ATOM 1156 O O . ALA A 1 145 ? 7.917 5.513 -21.237 1.00 55.75 145 ALA A O 1
ATOM 1157 N N . VAL A 1 146 ? 8.148 4.698 -23.316 1.00 57.97 146 VAL A N 1
ATOM 1158 C CA . VAL A 1 146 ? 8.872 5.854 -23.870 1.00 57.97 146 VAL A CA 1
ATOM 1159 C C . VAL A 1 146 ? 7.973 7.091 -23.886 1.00 57.97 146 VAL A C 1
ATOM 1161 O O . VAL A 1 146 ? 8.370 8.123 -23.354 1.00 57.97 146 VAL A O 1
ATOM 1164 N N . ALA A 1 147 ? 6.735 6.981 -24.377 1.00 58.38 147 ALA A N 1
ATOM 1165 C CA . ALA A 1 147 ? 5.782 8.093 -24.367 1.00 58.38 147 ALA A CA 1
ATOM 1166 C C . ALA A 1 147 ? 5.415 8.550 -22.941 1.00 58.38 147 ALA A C 1
ATOM 1168 O O . ALA A 1 147 ? 5.181 9.735 -22.703 1.00 58.38 147 ALA A O 1
ATOM 1169 N N . TYR A 1 148 ? 5.370 7.624 -21.977 1.00 55.44 148 TYR A N 1
ATOM 1170 C CA . TYR A 1 148 ? 5.143 7.935 -20.564 1.00 55.44 148 TYR A CA 1
ATOM 1171 C C . TYR A 1 148 ? 6.345 8.671 -19.956 1.00 55.44 148 TYR A C 1
ATOM 1173 O O . TYR A 1 148 ? 6.166 9.670 -19.260 1.00 55.44 148 TYR A O 1
ATOM 1181 N N . LYS A 1 149 ? 7.569 8.232 -20.281 1.00 55.97 149 LYS A N 1
ATOM 1182 C CA . LYS A 1 149 ? 8.819 8.879 -19.864 1.00 55.97 149 LYS A CA 1
ATOM 1183 C C . LYS A 1 149 ? 8.939 10.299 -20.423 1.00 55.97 149 LYS A C 1
ATOM 1185 O O . LYS A 1 149 ? 9.314 11.204 -19.687 1.00 55.97 149 LYS A O 1
ATOM 1190 N N . GLU A 1 150 ? 8.563 10.511 -21.684 1.00 54.44 150 GLU A N 1
ATOM 1191 C CA . GLU A 1 150 ? 8.569 11.835 -22.321 1.00 54.44 150 GLU A CA 1
ATOM 1192 C C . GLU A 1 150 ? 7.526 12.786 -21.717 1.00 54.44 150 GLU A C 1
ATOM 1194 O O . GLU A 1 150 ? 7.831 13.952 -21.483 1.00 54.44 150 GLU A O 1
ATOM 1199 N N . LYS A 1 151 ? 6.317 12.309 -21.389 1.00 53.50 151 LYS A N 1
ATOM 1200 C CA . LYS A 1 151 ? 5.274 13.162 -20.789 1.00 53.50 151 LYS A CA 1
ATOM 1201 C C . LYS A 1 151 ? 5.575 13.602 -19.352 1.00 53.50 151 LYS A C 1
ATOM 1203 O O . LYS A 1 151 ? 5.207 14.715 -18.990 1.00 53.50 151 LYS A O 1
ATOM 1208 N N . PHE A 1 152 ? 6.232 12.770 -18.540 1.00 45.97 152 PHE A N 1
ATOM 1209 C CA . PHE A 1 152 ? 6.573 13.125 -17.152 1.00 45.97 152 PHE A CA 1
ATOM 1210 C C . PHE A 1 152 ? 7.827 14.006 -17.034 1.00 45.97 152 PHE A C 1
ATOM 1212 O O . PHE A 1 152 ? 7.887 14.847 -16.136 1.00 45.97 152 PHE A O 1
ATOM 1219 N N . TYR A 1 153 ? 8.780 13.897 -17.970 1.00 41.19 153 TYR A N 1
ATOM 1220 C CA . TYR A 1 153 ? 9.957 14.777 -17.998 1.00 41.19 153 TYR A CA 1
ATOM 1221 C C . TYR A 1 153 ? 9.595 16.240 -18.300 1.00 41.19 153 TYR A C 1
ATOM 1223 O O . TYR A 1 153 ? 10.274 17.148 -17.837 1.00 41.19 153 TYR A O 1
ATOM 1231 N N . VAL A 1 154 ? 8.508 16.479 -19.043 1.00 42.06 154 VAL A N 1
ATOM 1232 C CA . VAL A 1 154 ? 8.026 17.838 -19.355 1.00 42.06 154 VAL A CA 1
ATOM 1233 C C . VAL A 1 154 ? 7.267 18.461 -18.174 1.00 42.06 154 VAL A C 1
ATOM 1235 O O . VAL A 1 154 ? 7.287 19.674 -18.007 1.00 42.06 154 VAL A O 1
ATOM 1238 N N . ALA A 1 155 ? 6.652 17.649 -17.308 1.00 37.12 155 ALA A N 1
ATOM 1239 C CA . ALA A 1 155 ? 5.856 18.127 -16.171 1.00 37.12 155 ALA A CA 1
ATOM 1240 C C . ALA A 1 155 ? 6.676 18.466 -14.907 1.00 37.12 155 ALA A C 1
ATOM 1242 O O . ALA A 1 155 ? 6.110 18.935 -13.925 1.00 37.12 155 ALA A O 1
ATOM 1243 N N . SER A 1 156 ? 7.989 18.209 -14.900 1.00 34.31 156 SER A N 1
ATOM 1244 C CA . SER A 1 156 ? 8.892 18.473 -13.762 1.00 34.31 156 SER A CA 1
ATOM 1245 C C . SER A 1 156 ? 9.845 19.659 -13.994 1.00 34.31 156 SER A C 1
ATOM 1247 O O . SER A 1 156 ? 10.742 19.901 -13.186 1.00 34.31 156 SER A O 1
ATOM 1249 N N . THR A 1 157 ? 9.629 20.422 -15.073 1.00 35.66 157 THR A N 1
ATOM 1250 C CA . THR A 1 157 ? 10.397 21.628 -15.443 1.00 35.66 157 THR A CA 1
ATOM 1251 C C . THR A 1 157 ? 9.573 22.923 -15.486 1.00 35.66 157 THR A C 1
ATOM 1253 O O . THR A 1 157 ? 10.049 23.906 -16.049 1.00 35.66 157 THR A O 1
ATOM 1256 N N . GLU A 1 158 ? 8.383 22.960 -14.879 1.00 32.12 158 GLU A N 1
ATOM 1257 C CA . GLU A 1 158 ? 7.589 24.194 -14.705 1.00 32.12 158 GLU A CA 1
ATOM 1258 C C . GLU A 1 158 ? 7.346 24.530 -13.230 1.00 32.12 158 GLU A C 1
ATOM 1260 O O . GLU A 1 158 ? 7.042 23.600 -12.446 1.00 32.12 158 GLU A O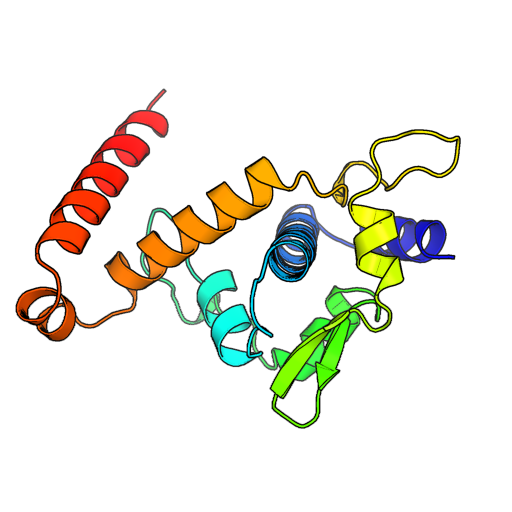 1
#

Foldseek 3Di:
DVLVLVVVLVVPDDPLLLVLLLLVLLCLLQPPDFAALVNSQCLQQFDLQAAGDPVSGDPPSQVVVCVSNSNQWHQDPVRTIHGPDPVSSVQLADDDPDPRHDDVSNRHDNVVSVVVVVSSVLRCCVHVDDVVVVVPPDPPSVVVSVVSNVVVVVVVPD

Sequence (158 aa):
MYVRILKDMHKRMSEKQQAKVTRIFQWLAVAKRPLSAEALRTVLAVQQDRPATSFDSIQNFESVLSQMCGYLVEVRKDRTVDSIHVSVLEYLTQREEGPHGALKPFLIEISYSEASMTGFCLSCMTYEVPNDVVETQLPLLKVVAVAYKEKFYVASTE

Secondary structure (DSSP, 8-state):
-HHHHHHHHHHH--HHHHHHHHHHHHHHHH-SSPEEHHHHHHHHH--SSS---TTTSPTTHHHHHHHHTTTSEEE-TTSEEEESSHHHHHHHH--S-STTPPPGGG---HHHHHHHHHHHHHHHHHHTS-HHHHHHH-HHHHHHHHHHHHHHHHTT--

Radius of gyration: 16.92 Å; chains: 1; bounding box: 40×42×45 Å